Protein AF-A0A0B7MRD4-F1 (afdb_monomer_lite)

Secondary structure (DSSP, 8-state):
---S--------------HHHHHHHSPPPGGGGGS-HHHHHHHHHHHHHHHHHHHHT-----TT-HHHHHHHHHHHHHHHHTT-HHHHHHHHHHHHH-HHHHHHHH-

Structure (mmCIF, N/CA/C/O backbone):
data_AF-A0A0B7MRD4-F1
#
_entry.id   AF-A0A0B7MRD4-F1
#
loop_
_atom_site.group_PDB
_atom_site.id
_atom_site.type_symbol
_atom_site.label_atom_id
_atom_site.label_alt_id
_atom_site.label_comp_id
_atom_site.label_asym_id
_atom_site.label_entity_id
_atom_site.label_seq_id
_atom_site.pdbx_PDB_ins_code
_atom_site.Cartn_x
_atom_site.Cartn_y
_atom_site.Cartn_z
_atom_site.occupancy
_atom_site.B_iso_or_equiv
_atom_site.auth_seq_id
_atom_site.auth_comp_id
_atom_site.auth_asym_id
_atom_site.auth_atom_id
_atom_site.pdbx_PDB_model_num
ATOM 1 N N . MET A 1 1 ? 4.836 53.148 -14.376 1.00 40.06 1 MET A N 1
ATOM 2 C CA . MET A 1 1 ? 5.999 52.256 -14.196 1.00 40.06 1 MET A CA 1
ATOM 3 C C . MET A 1 1 ? 5.668 51.333 -13.045 1.00 40.06 1 MET A C 1
ATOM 5 O O . MET A 1 1 ? 5.654 51.780 -11.911 1.00 40.06 1 MET A O 1
ATOM 9 N N . THR A 1 2 ? 5.234 50.121 -13.364 1.00 42.50 2 THR A N 1
ATOM 10 C CA . THR A 1 2 ? 4.837 49.075 -12.413 1.00 42.50 2 THR A CA 1
ATOM 11 C C . THR A 1 2 ? 6.040 48.177 -12.142 1.00 42.50 2 THR A C 1
ATOM 13 O O . THR A 1 2 ? 6.653 47.685 -13.089 1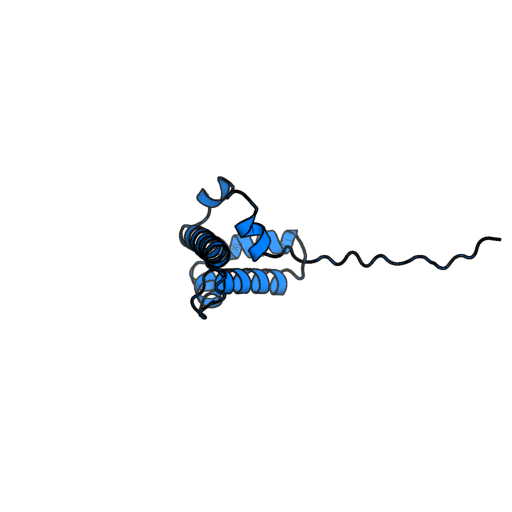.00 42.50 2 THR A O 1
ATOM 16 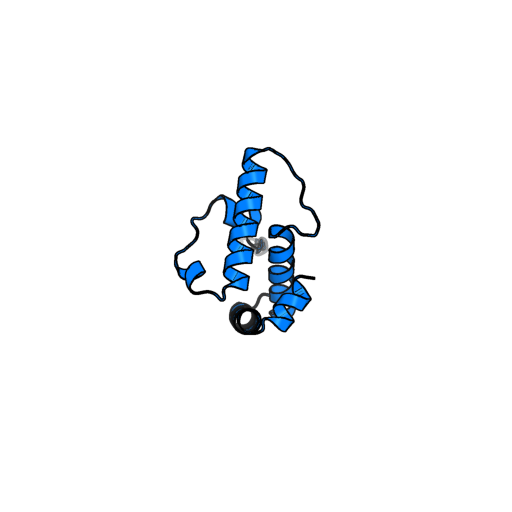N N . ASP A 1 3 ? 6.381 48.020 -10.865 1.00 42.12 3 ASP A N 1
ATOM 17 C CA . ASP A 1 3 ? 7.459 47.173 -10.345 1.00 42.12 3 ASP A CA 1
ATOM 18 C C . ASP A 1 3 ? 7.335 45.710 -10.818 1.00 42.12 3 ASP A C 1
ATOM 20 O O . ASP A 1 3 ? 6.275 45.104 -10.632 1.00 42.12 3 ASP A O 1
ATOM 24 N N . PRO A 1 4 ? 8.391 45.105 -11.395 1.00 52.81 4 PRO A N 1
ATOM 25 C CA . PRO A 1 4 ? 8.382 43.717 -11.829 1.00 52.81 4 PRO A CA 1
ATOM 26 C C . PRO A 1 4 ? 9.163 42.843 -10.840 1.00 52.81 4 PRO A C 1
ATOM 28 O O . PRO A 1 4 ? 10.316 42.523 -11.101 1.00 52.81 4 PRO A O 1
ATOM 31 N N . ALA A 1 5 ? 8.585 42.455 -9.698 1.00 50.38 5 ALA A N 1
ATOM 32 C CA . ALA A 1 5 ? 9.265 41.459 -8.851 1.00 50.38 5 ALA A CA 1
ATOM 33 C C . ALA A 1 5 ? 8.424 40.718 -7.808 1.00 50.38 5 ALA A C 1
ATOM 35 O O . ALA A 1 5 ? 8.966 39.822 -7.171 1.00 50.38 5 ALA A O 1
ATOM 36 N N . ASN A 1 6 ? 7.136 41.016 -7.608 1.00 48.41 6 ASN A N 1
ATOM 37 C CA . ASN A 1 6 ? 6.339 40.238 -6.653 1.00 48.41 6 ASN A CA 1
ATOM 38 C C . ASN A 1 6 ? 5.645 39.061 -7.344 1.00 48.41 6 ASN A C 1
ATOM 40 O O . ASN A 1 6 ? 4.424 38.927 -7.328 1.00 48.41 6 ASN A O 1
ATOM 44 N N . MET A 1 7 ? 6.449 38.221 -7.998 1.00 46.03 7 MET A N 1
ATOM 45 C CA . MET A 1 7 ? 6.020 36.884 -8.378 1.00 46.03 7 MET A CA 1
ATOM 46 C C . MET A 1 7 ? 6.195 36.027 -7.127 1.00 46.03 7 MET A C 1
ATOM 48 O O . MET A 1 7 ? 7.206 35.356 -6.937 1.00 46.03 7 MET A O 1
ATOM 52 N N . GLU A 1 8 ? 5.221 36.145 -6.222 1.00 47.56 8 GLU A N 1
ATOM 53 C CA . GLU A 1 8 ? 4.967 35.155 -5.184 1.00 47.56 8 GLU A CA 1
ATOM 54 C C . GLU A 1 8 ? 4.854 33.810 -5.900 1.00 47.56 8 GLU A C 1
ATOM 56 O O . GLU A 1 8 ? 3.818 33.453 -6.466 1.00 47.56 8 GLU A O 1
ATOM 61 N N . HIS A 1 9 ? 5.964 33.077 -5.925 1.00 44.75 9 HIS A N 1
ATOM 62 C CA . HIS A 1 9 ? 5.956 31.654 -6.165 1.00 44.75 9 HIS A CA 1
ATOM 63 C C . HIS A 1 9 ? 5.133 31.072 -5.022 1.00 44.75 9 HIS A C 1
ATOM 65 O O . HIS A 1 9 ? 5.672 30.719 -3.973 1.00 44.75 9 HIS A O 1
ATOM 71 N N . SER A 1 10 ? 3.815 30.994 -5.227 1.00 42.72 10 SER A N 1
ATOM 72 C CA . SER A 1 10 ? 2.983 29.997 -4.577 1.00 42.72 10 SER A CA 1
ATOM 73 C C . SER A 1 10 ? 3.662 28.671 -4.871 1.00 42.72 10 SER A C 1
ATOM 75 O O . SER A 1 10 ? 3.464 28.066 -5.922 1.00 42.72 10 SER A O 1
ATOM 77 N N . LYS A 1 11 ? 4.554 28.271 -3.962 1.00 47.31 11 LYS A N 1
ATOM 78 C CA . LYS A 1 11 ? 5.007 26.903 -3.821 1.00 47.31 11 LYS A CA 1
ATOM 79 C C . LYS A 1 11 ? 3.718 26.140 -3.610 1.00 47.31 11 LYS A C 1
ATOM 81 O O . LYS A 1 11 ? 3.149 26.165 -2.520 1.00 47.31 11 LYS A O 1
ATOM 86 N N . ILE A 1 12 ? 3.202 25.566 -4.690 1.00 46.09 12 ILE A N 1
ATOM 87 C CA . ILE A 1 12 ? 2.163 24.559 -4.619 1.00 46.09 12 ILE A CA 1
ATOM 88 C C . ILE A 1 12 ? 2.830 23.460 -3.804 1.00 46.09 12 ILE A C 1
ATOM 90 O O . ILE A 1 12 ? 3.655 22.705 -4.311 1.00 46.09 12 ILE A O 1
ATOM 94 N N . ASN A 1 13 ? 2.586 23.467 -2.495 1.00 40.66 13 ASN A N 1
ATOM 95 C CA . ASN A 1 13 ? 2.933 22.352 -1.647 1.00 40.66 13 ASN A CA 1
ATOM 96 C C . ASN A 1 13 ? 2.142 21.191 -2.243 1.00 40.66 13 ASN A C 1
ATOM 98 O O . ASN A 1 13 ? 0.926 21.121 -2.063 1.00 40.66 13 ASN A O 1
ATOM 102 N N . HIS A 1 14 ? 2.810 20.319 -2.997 1.00 43.19 14 HIS A N 1
ATOM 103 C CA . HIS A 1 14 ? 2.308 18.987 -3.298 1.00 43.19 14 HIS A CA 1
ATOM 104 C C . HIS A 1 14 ? 2.266 18.239 -1.965 1.00 43.19 14 HIS A C 1
ATOM 106 O O . HIS A 1 14 ? 3.144 17.449 -1.633 1.00 43.19 14 HIS A O 1
ATOM 112 N N . VAL A 1 15 ? 1.282 18.586 -1.133 1.00 47.94 15 VAL A N 1
ATOM 113 C CA . VAL A 1 15 ? 0.955 17.848 0.075 1.00 47.94 15 VAL A CA 1
ATOM 114 C C . VAL A 1 15 ? 0.494 16.499 -0.441 1.00 47.94 15 VAL A C 1
ATOM 116 O O . VAL A 1 15 ? -0.582 16.403 -1.032 1.00 47.94 15 VAL A O 1
ATOM 119 N N . ALA A 1 16 ? 1.341 15.481 -0.292 1.00 57.00 16 ALA A N 1
ATOM 120 C CA . ALA A 1 16 ? 0.925 14.112 -0.532 1.00 57.00 16 ALA A CA 1
ATOM 121 C C . ALA A 1 16 ? -0.396 13.898 0.229 1.00 57.00 16 ALA A C 1
ATOM 123 O O . ALA A 1 16 ? -0.482 14.292 1.400 1.00 57.00 16 ALA A O 1
ATOM 124 N N . PRO A 1 17 ? -1.449 13.381 -0.424 1.00 66.94 17 PRO A N 1
ATOM 125 C CA . PRO A 1 17 ? -2.751 13.247 0.211 1.00 66.94 17 PRO A CA 1
ATOM 126 C C . PRO A 1 17 ? -2.611 12.455 1.515 1.00 66.94 17 PRO A C 1
ATOM 128 O O . PRO A 1 17 ? -1.990 11.392 1.540 1.00 66.94 17 PRO A O 1
ATOM 131 N N . ASP A 1 18 ? -3.161 12.992 2.611 1.00 82.88 18 ASP A N 1
ATOM 132 C CA . ASP A 1 18 ? -3.147 12.314 3.909 1.00 82.88 18 ASP A CA 1
ATOM 133 C C . ASP A 1 18 ? -3.930 11.007 3.785 1.00 82.88 18 ASP A C 1
ATOM 135 O O . ASP A 1 18 ? -5.159 10.999 3.678 1.00 82.88 18 ASP A O 1
ATOM 139 N N . ILE A 1 19 ? -3.202 9.894 3.803 1.00 84.81 19 ILE A N 1
ATOM 140 C CA . ILE A 1 19 ? -3.757 8.558 3.618 1.00 84.81 19 ILE A CA 1
ATOM 141 C C . ILE A 1 19 ? -4.792 8.199 4.689 1.00 84.81 19 ILE A C 1
ATOM 143 O O . ILE A 1 19 ? -5.767 7.513 4.393 1.00 84.81 19 ILE A O 1
ATOM 147 N N . ASN A 1 20 ? -4.649 8.713 5.917 1.00 87.62 20 ASN A N 1
ATOM 148 C CA . ASN A 1 20 ? -5.643 8.484 6.963 1.00 87.62 20 ASN A CA 1
ATOM 149 C C . ASN A 1 20 ? -6.956 9.180 6.602 1.00 87.62 20 ASN A C 1
ATOM 151 O O . ASN A 1 20 ? -8.034 8.606 6.740 1.00 87.62 20 ASN A O 1
ATOM 155 N N . ARG A 1 21 ? -6.858 10.426 6.128 1.00 86.56 21 ARG A N 1
ATOM 156 C CA . ARG A 1 21 ? -8.017 11.204 5.700 1.00 86.56 21 ARG A CA 1
ATOM 157 C C . ARG A 1 21 ? -8.688 10.556 4.496 1.00 86.56 21 ARG A C 1
ATOM 159 O O . ARG A 1 21 ? -9.904 10.395 4.512 1.00 86.56 21 ARG A O 1
ATOM 166 N N . TYR A 1 22 ? -7.901 10.139 3.504 1.00 86.62 22 TYR A N 1
ATOM 167 C CA . TYR A 1 22 ? -8.398 9.438 2.324 1.00 86.62 22 TYR A CA 1
ATOM 168 C C . TYR A 1 22 ? -9.211 8.204 2.732 1.00 86.62 22 TYR A C 1
ATOM 170 O O . TYR A 1 22 ? -10.406 8.153 2.468 1.00 86.62 22 TYR A O 1
ATOM 178 N N . LEU A 1 23 ? -8.623 7.280 3.498 1.00 88.44 23 LEU A N 1
ATOM 179 C CA . LEU A 1 23 ? -9.303 6.052 3.932 1.00 88.44 23 LEU A CA 1
ATOM 180 C C . LEU A 1 23 ? -10.564 6.309 4.780 1.00 88.44 23 LEU A C 1
ATOM 182 O O . LEU A 1 23 ? -11.514 5.521 4.736 1.00 88.44 23 LEU A O 1
ATOM 186 N N . ALA A 1 24 ? -10.584 7.395 5.560 1.00 87.69 24 ALA A N 1
ATOM 187 C CA . ALA A 1 24 ? -11.718 7.760 6.405 1.00 87.69 24 ALA A CA 1
ATOM 188 C C . ALA A 1 24 ? -12.891 8.392 5.640 1.00 87.69 24 ALA A C 1
ATOM 190 O O . ALA A 1 24 ? -14.029 8.297 6.105 1.00 87.69 24 ALA A O 1
ATOM 191 N N . GLU A 1 25 ? -12.615 9.105 4.547 1.00 87.00 25 GLU A N 1
ATOM 192 C CA . GLU A 1 25 ? -13.582 9.986 3.877 1.00 87.00 25 GLU A CA 1
ATOM 193 C C . GLU A 1 25 ? -14.034 9.459 2.513 1.00 87.00 25 GLU A C 1
ATOM 195 O O . GLU A 1 25 ? -15.151 9.762 2.094 1.00 87.00 25 GLU A O 1
ATOM 200 N N . THR A 1 26 ? -13.221 8.656 1.823 1.00 84.19 26 THR A N 1
ATOM 201 C CA . THR A 1 26 ? -13.576 8.115 0.506 1.00 84.19 26 THR A CA 1
ATOM 202 C C . THR A 1 26 ? -14.318 6.792 0.628 1.00 84.19 26 THR A C 1
ATOM 204 O O . THR A 1 26 ? -14.086 6.009 1.551 1.00 84.19 26 THR A O 1
ATOM 207 N N . ALA A 1 27 ? -15.244 6.532 -0.300 1.00 83.44 27 ALA A N 1
ATOM 208 C CA . ALA A 1 27 ? -15.750 5.181 -0.522 1.00 83.44 27 ALA A CA 1
ATOM 209 C C . ALA A 1 27 ? -14.604 4.300 -1.047 1.00 83.44 27 ALA A C 1
ATOM 211 O O . ALA A 1 27 ? -13.736 4.807 -1.752 1.00 83.44 27 ALA A O 1
ATOM 212 N N . ILE A 1 28 ? -14.605 3.003 -0.708 1.00 76.81 28 ILE A N 1
ATOM 213 C CA . ILE A 1 28 ? -13.710 2.058 -1.390 1.00 76.81 28 ILE A CA 1
ATOM 214 C C . ILE A 1 28 ? -14.235 1.955 -2.824 1.00 76.81 28 ILE A C 1
ATOM 216 O O . ILE A 1 28 ? -15.416 1.635 -2.980 1.00 76.81 28 ILE A O 1
ATOM 220 N N . PRO A 1 29 ? -13.417 2.282 -3.831 1.00 80.06 29 PRO A N 1
ATOM 221 C CA . PRO A 1 29 ? -13.801 2.074 -5.213 1.00 80.06 29 PRO A CA 1
ATOM 222 C C . PRO A 1 29 ? -13.813 0.572 -5.538 1.00 80.06 29 PRO A C 1
ATOM 224 O O . PRO A 1 29 ? -13.098 -0.215 -4.915 1.00 80.06 29 PRO A O 1
ATOM 227 N N . ASP A 1 30 ? -14.680 0.168 -6.469 1.00 83.25 30 ASP A N 1
ATOM 228 C CA . ASP A 1 30 ? -14.885 -1.250 -6.808 1.00 83.25 30 ASP A CA 1
ATOM 229 C C . ASP A 1 30 ? -13.619 -1.896 -7.407 1.00 83.25 30 ASP A C 1
ATOM 231 O O . ASP A 1 30 ? -13.405 -3.095 -7.255 1.00 83.25 30 ASP A O 1
ATOM 235 N N . ASP A 1 31 ? -12.744 -1.090 -8.010 1.00 85.19 31 ASP A N 1
ATOM 236 C CA . ASP A 1 31 ? -11.445 -1.494 -8.565 1.00 85.19 31 ASP A CA 1
ATOM 237 C C . ASP A 1 31 ? -10.464 -2.042 -7.512 1.00 85.19 31 ASP A C 1
ATOM 239 O O . ASP A 1 31 ? -9.556 -2.805 -7.839 1.00 85.19 31 ASP A O 1
ATOM 243 N N . VAL A 1 32 ? -10.664 -1.742 -6.223 1.00 85.06 32 VAL A N 1
ATOM 244 C CA . VAL A 1 32 ? -9.889 -2.355 -5.138 1.00 85.06 32 VAL A CA 1
ATOM 245 C C . VAL A 1 32 ? -10.064 -3.871 -5.154 1.00 85.06 32 VAL A C 1
ATOM 247 O O . VAL A 1 32 ? -9.127 -4.586 -4.811 1.00 85.06 32 VAL A O 1
ATOM 250 N N . TYR A 1 33 ? -11.223 -4.377 -5.582 1.00 85.44 33 TYR A N 1
ATOM 251 C CA . TYR A 1 33 ? -11.488 -5.813 -5.675 1.00 85.44 33 TYR A CA 1
ATOM 252 C C . TYR A 1 33 ? -10.827 -6.490 -6.884 1.00 85.44 33 TYR A C 1
ATOM 254 O O . TYR A 1 33 ? -10.818 -7.722 -6.940 1.00 85.44 33 TYR A O 1
ATOM 262 N N . ASP A 1 34 ? -10.219 -5.719 -7.788 1.00 89.56 34 ASP A N 1
ATOM 263 C CA . ASP A 1 34 ? -9.426 -6.232 -8.908 1.00 89.56 34 ASP A CA 1
ATOM 264 C C . ASP A 1 34 ? -7.932 -6.378 -8.551 1.00 89.56 34 ASP A C 1
ATOM 266 O O . ASP A 1 34 ? -7.170 -7.005 -9.288 1.00 89.56 34 ASP A O 1
ATOM 270 N N . LEU A 1 35 ? -7.495 -5.841 -7.403 1.00 88.69 35 LEU A N 1
ATOM 271 C CA . LEU A 1 35 ? -6.102 -5.929 -6.951 1.00 88.69 35 LEU A CA 1
ATOM 272 C C . LEU A 1 35 ? -5.735 -7.344 -6.464 1.00 88.69 35 LEU A C 1
ATOM 274 O O . LEU A 1 35 ? -6.601 -8.112 -6.052 1.00 88.69 35 LEU A O 1
ATOM 278 N N . PRO A 1 36 ? -4.448 -7.710 -6.400 1.00 90.19 36 PRO A N 1
ATOM 279 C CA . PRO A 1 36 ? -4.021 -8.951 -5.756 1.00 90.19 36 PRO A CA 1
ATOM 280 C C . PRO A 1 36 ? -4.474 -9.044 -4.290 1.00 90.19 36 PRO A C 1
ATOM 282 O O . PRO A 1 36 ? -4.481 -8.054 -3.554 1.00 90.19 36 PRO A O 1
ATOM 285 N N . LEU A 1 37 ? -4.850 -10.251 -3.841 1.00 88.31 37 LEU A N 1
ATOM 286 C CA . LEU A 1 37 ? -5.533 -10.473 -2.554 1.00 88.31 37 LEU A CA 1
ATOM 287 C C . LEU A 1 37 ? -4.787 -9.878 -1.349 1.00 88.31 37 LEU A C 1
ATOM 289 O O . LEU A 1 37 ? -5.418 -9.395 -0.407 1.00 88.31 37 LEU A O 1
ATOM 293 N N . HIS A 1 38 ? -3.455 -9.925 -1.352 1.00 85.88 38 HIS A N 1
ATOM 294 C CA . HIS A 1 38 ? -2.637 -9.378 -0.272 1.00 85.88 38 HIS A CA 1
ATOM 295 C C . HIS A 1 38 ? -2.750 -7.841 -0.187 1.00 85.88 38 HIS A C 1
ATOM 297 O O . HIS A 1 38 ? -2.855 -7.297 0.914 1.00 85.88 38 HIS A O 1
ATOM 303 N N . VAL A 1 39 ? -2.849 -7.147 -1.328 1.00 89.94 39 VAL A N 1
ATOM 304 C CA . VAL A 1 39 ? -3.062 -5.692 -1.403 1.00 89.94 39 VAL A CA 1
ATOM 305 C C . VAL A 1 39 ? -4.479 -5.330 -0.968 1.00 89.94 39 VAL A C 1
ATOM 307 O O . VAL A 1 39 ? -4.657 -4.423 -0.152 1.00 89.94 39 VAL A O 1
ATOM 310 N N . GLN A 1 40 ? -5.487 -6.080 -1.436 1.00 91.25 40 GLN A N 1
ATOM 311 C CA . GLN A 1 40 ? -6.880 -5.872 -1.020 1.00 91.25 40 GLN A CA 1
ATOM 312 C C . GLN A 1 40 ? -7.014 -5.931 0.502 1.00 91.25 40 GLN A C 1
ATOM 314 O O . GLN A 1 40 ? -7.610 -5.045 1.122 1.00 91.25 40 GLN A O 1
ATOM 319 N N . LYS A 1 41 ? -6.425 -6.971 1.110 1.00 90.75 41 LYS A N 1
ATOM 320 C CA . LYS A 1 41 ? -6.408 -7.167 2.563 1.00 90.75 41 LYS A CA 1
ATOM 321 C C . LYS A 1 41 ? -5.750 -5.989 3.267 1.00 90.75 41 LYS A C 1
ATOM 323 O O . LYS A 1 41 ? -6.353 -5.441 4.184 1.00 90.75 41 LYS A O 1
ATOM 328 N N . LEU A 1 42 ? -4.573 -5.559 2.810 1.00 91.56 42 LEU A N 1
ATOM 329 C CA . LEU A 1 42 ? -3.852 -4.435 3.407 1.00 91.56 42 LEU A CA 1
ATOM 330 C C . LEU A 1 42 ? -4.686 -3.143 3.401 1.00 91.56 42 LEU A C 1
ATOM 332 O O . LEU A 1 42 ? -4.797 -2.483 4.435 1.00 91.56 42 LEU A O 1
ATOM 336 N N . ILE A 1 43 ? -5.312 -2.801 2.270 1.00 91.19 43 ILE A N 1
ATOM 337 C CA . ILE A 1 43 ? -6.155 -1.599 2.142 1.00 91.19 43 ILE A CA 1
ATOM 338 C C . ILE A 1 43 ? -7.390 -1.702 3.048 1.00 91.19 43 ILE A C 1
ATOM 340 O O . ILE A 1 43 ? -7.715 -0.753 3.769 1.00 91.19 43 ILE A O 1
ATOM 344 N N . CYS A 1 44 ? -8.066 -2.856 3.056 1.00 91.38 44 CYS A N 1
ATOM 345 C CA . CYS A 1 44 ? -9.246 -3.087 3.891 1.00 91.38 44 CYS A CA 1
ATOM 346 C C . CYS A 1 44 ? -8.925 -3.010 5.391 1.00 91.38 44 CYS A C 1
ATOM 348 O O . CYS A 1 44 ? -9.651 -2.354 6.142 1.00 91.38 44 CYS A O 1
ATOM 350 N N . GLU A 1 45 ? -7.836 -3.645 5.830 1.00 92.38 45 GLU A N 1
ATOM 351 C CA . GLU A 1 45 ? -7.367 -3.603 7.217 1.00 92.38 45 GLU A CA 1
ATOM 352 C C . GLU A 1 45 ? -7.008 -2.171 7.630 1.00 92.38 45 GLU A C 1
ATOM 354 O O . GLU A 1 45 ? -7.481 -1.692 8.662 1.00 92.38 45 GLU A O 1
ATOM 359 N N . ALA A 1 46 ? -6.243 -1.451 6.800 1.00 92.31 46 ALA A N 1
ATOM 360 C CA . ALA A 1 46 ? -5.842 -0.072 7.075 1.00 92.31 46 ALA A CA 1
ATOM 361 C C . ALA A 1 46 ? -7.060 0.850 7.205 1.00 92.31 46 ALA A C 1
ATOM 363 O O . ALA A 1 46 ? -7.136 1.669 8.123 1.00 92.31 46 ALA A O 1
ATOM 364 N N . ARG A 1 47 ? -8.056 0.683 6.328 1.00 91.12 47 ARG A N 1
ATOM 365 C CA . ARG A 1 47 ? -9.309 1.437 6.411 1.00 91.12 47 ARG A CA 1
ATOM 366 C C . ARG A 1 47 ? -10.079 1.122 7.687 1.00 91.12 47 ARG A C 1
ATOM 368 O O . ARG A 1 47 ? -10.572 2.036 8.348 1.00 91.12 47 ARG A O 1
ATOM 375 N N . MET A 1 48 ? -10.182 -0.157 8.042 1.00 90.25 48 MET A N 1
ATOM 376 C CA . MET A 1 48 ? -10.873 -0.586 9.255 1.00 90.25 48 MET A CA 1
ATOM 377 C C . MET A 1 48 ? -10.217 0.006 10.505 1.00 90.25 48 MET A C 1
ATOM 379 O O . MET A 1 48 ? -10.923 0.544 11.357 1.00 90.25 48 MET A O 1
ATOM 383 N N . GLU A 1 49 ? -8.885 -0.018 10.587 1.00 90.88 49 GLU A N 1
ATOM 384 C CA . GLU A 1 49 ? -8.128 0.614 11.673 1.00 90.88 49 GLU A CA 1
ATOM 385 C C . GLU A 1 49 ? -8.451 2.108 11.787 1.00 90.88 49 GLU A C 1
ATOM 387 O O . GLU A 1 49 ? -8.805 2.580 12.868 1.00 90.88 49 GLU A O 1
ATOM 392 N N . VAL A 1 50 ? -8.415 2.842 10.672 1.00 89.31 50 VAL A N 1
ATOM 393 C CA . VAL A 1 50 ? -8.719 4.280 10.638 1.00 89.31 50 VAL A CA 1
ATOM 394 C C . VAL A 1 50 ? -10.146 4.571 11.117 1.00 89.31 50 VAL A C 1
ATOM 396 O O . VAL A 1 50 ? -10.355 5.460 11.949 1.00 89.31 50 VAL A O 1
ATOM 399 N N . LEU A 1 51 ? -11.138 3.815 10.638 1.00 88.19 51 LEU A N 1
ATOM 400 C CA . LEU A 1 51 ? -12.540 4.001 11.023 1.00 88.19 51 LEU A CA 1
ATOM 401 C C . LEU A 1 51 ? -12.776 3.680 12.505 1.00 88.19 51 LEU A C 1
ATOM 403 O O . LEU A 1 51 ? -13.464 4.433 13.198 1.00 88.19 51 LEU A O 1
ATOM 407 N N . VAL A 1 52 ? -12.170 2.605 13.014 1.00 88.00 52 VAL A N 1
ATOM 408 C CA . VAL A 1 52 ? -12.262 2.221 14.430 1.00 88.00 52 VAL A CA 1
ATOM 409 C C . VAL A 1 52 ? -11.570 3.252 15.324 1.00 88.00 52 VAL A C 1
ATOM 411 O O . VAL A 1 52 ? -12.132 3.641 16.351 1.00 88.00 52 VAL A O 1
ATOM 414 N N . SER A 1 53 ? -10.389 3.742 14.941 1.00 85.06 53 SER A N 1
ATOM 415 C CA . SER A 1 53 ? -9.679 4.796 15.675 1.00 85.06 53 SER A CA 1
ATOM 416 C C . SER A 1 53 ? -10.475 6.099 15.727 1.00 85.06 53 SER A C 1
ATOM 418 O O . SER A 1 53 ? -10.552 6.715 16.793 1.00 85.06 53 SER A O 1
ATOM 420 N N . LYS A 1 54 ? -11.135 6.478 14.623 1.00 80.44 54 LYS A N 1
ATOM 421 C CA . LYS A 1 54 ? -12.027 7.648 14.562 1.00 80.44 54 LYS A CA 1
ATOM 422 C C . LYS A 1 54 ? -13.236 7.506 15.491 1.00 80.44 54 LYS A C 1
ATOM 424 O O . LYS A 1 54 ? -13.646 8.484 16.102 1.00 80.44 54 LYS A O 1
ATOM 429 N N . GLN A 1 55 ? -13.791 6.300 15.632 1.00 80.06 55 GLN A N 1
ATOM 430 C CA . GLN A 1 55 ? -14.920 6.038 16.535 1.00 80.06 55 GLN A CA 1
ATOM 431 C C . GLN A 1 55 ? -14.517 6.017 18.013 1.00 80.06 55 GLN A C 1
ATOM 433 O O . GLN A 1 55 ? -15.265 6.487 18.866 1.00 80.06 55 GLN A O 1
ATOM 438 N N . LYS A 1 56 ? -13.348 5.451 18.333 1.00 79.44 56 LYS A N 1
ATOM 439 C CA . LYS A 1 56 ? -12.906 5.238 19.719 1.00 79.44 56 LYS A CA 1
ATOM 440 C C . LYS A 1 56 ? -12.109 6.406 20.309 1.00 79.44 56 LYS A C 1
ATOM 442 O O . LYS A 1 56 ? -11.722 6.312 21.470 1.00 79.44 56 LYS A O 1
ATOM 447 N N . ASN A 1 57 ? -11.825 7.464 19.536 1.00 70.50 57 ASN A N 1
ATOM 448 C CA . ASN A 1 57 ? -10.874 8.528 19.903 1.00 70.50 57 ASN A CA 1
ATOM 449 C C . ASN A 1 57 ? -9.558 7.95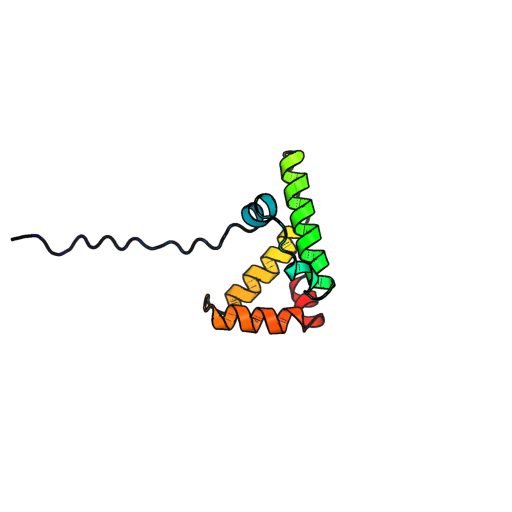8 20.474 1.00 70.50 57 ASN A C 1
ATOM 451 O O . ASN A 1 57 ? -8.985 8.497 21.419 1.00 70.50 57 ASN A O 1
ATOM 455 N N . SER A 1 58 ? -9.106 6.821 19.936 1.00 65.31 58 SER A N 1
ATOM 456 C CA . SER A 1 58 ? -7.969 6.070 20.466 1.00 65.31 58 SER A CA 1
ATOM 457 C C . SER A 1 58 ? -6.886 5.943 19.404 1.00 65.31 58 SER A C 1
ATOM 459 O O . SER A 1 58 ? -7.092 5.352 18.340 1.00 65.31 58 SER A O 1
ATOM 461 N N . ALA A 1 59 ? -5.725 6.513 19.716 1.00 59.97 59 ALA A N 1
ATOM 462 C CA . ALA A 1 59 ? -4.508 6.394 18.934 1.00 59.97 59 ALA A CA 1
ATOM 463 C C . ALA A 1 59 ? -3.649 5.265 19.519 1.00 59.97 59 ALA A C 1
ATOM 465 O O . ALA A 1 59 ? -2.793 5.502 20.366 1.00 59.97 59 ALA A O 1
ATOM 466 N N . GLN A 1 60 ? -3.869 4.027 19.083 1.00 56.00 60 GLN A N 1
ATOM 467 C CA . GLN A 1 60 ? -2.878 2.968 19.277 1.00 56.00 60 GLN A CA 1
ATOM 468 C C . GLN A 1 60 ? -2.579 2.283 17.950 1.00 56.00 60 GLN A C 1
ATOM 470 O O . GLN A 1 60 ? -3.197 1.291 17.581 1.00 56.00 60 GLN A O 1
ATOM 475 N N . ALA A 1 61 ? -1.590 2.825 17.240 1.00 59.38 61 ALA A N 1
ATOM 476 C CA . ALA A 1 61 ? -0.977 2.157 16.104 1.00 59.38 61 ALA A CA 1
ATOM 477 C C . ALA A 1 61 ? 0.193 1.298 16.609 1.00 59.38 61 ALA A C 1
ATOM 479 O O . ALA A 1 61 ? 1.300 1.799 16.826 1.00 59.38 61 ALA A O 1
ATOM 480 N N . SER A 1 62 ? -0.049 -0.000 16.806 1.00 66.69 62 SER A N 1
ATOM 481 C CA . SER A 1 62 ? 1.037 -0.981 16.966 1.00 66.69 62 SER A CA 1
ATOM 482 C C . SER A 1 62 ? 1.909 -1.021 15.704 1.00 66.69 62 SER A C 1
ATOM 484 O O . SER A 1 62 ? 1.462 -0.588 14.646 1.00 66.69 62 SER A O 1
ATOM 486 N N . ASP A 1 63 ? 3.135 -1.539 15.764 1.00 62.03 63 ASP A N 1
ATOM 487 C CA . ASP A 1 63 ? 3.973 -1.680 14.555 1.00 62.03 63 ASP A CA 1
ATOM 488 C C . ASP A 1 63 ? 3.400 -2.666 13.527 1.00 62.03 63 ASP A C 1
ATOM 490 O O . ASP A 1 63 ? 3.715 -2.577 12.348 1.00 62.03 63 ASP A O 1
ATOM 494 N N . LYS A 1 64 ? 2.456 -3.521 13.940 1.00 70.75 64 LYS A N 1
ATOM 495 C CA . LYS A 1 64 ? 1.692 -4.412 13.050 1.00 70.75 64 LYS A CA 1
ATOM 496 C C . LYS A 1 64 ? 0.505 -3.727 12.362 1.00 70.75 64 LYS A C 1
ATOM 498 O O . LYS A 1 64 ? -0.212 -4.366 11.593 1.00 70.75 64 LYS A O 1
ATOM 503 N N . SER A 1 65 ? 0.287 -2.444 12.649 1.00 89.06 65 SER A N 1
ATOM 504 C CA . SER A 1 65 ? -0.808 -1.655 12.095 1.00 89.06 65 SER A CA 1
ATOM 505 C C . SER A 1 65 ? -0.776 -1.656 10.567 1.00 89.06 65 SER A C 1
ATOM 507 O O . SER A 1 65 ? 0.241 -1.343 9.942 1.00 89.06 65 SER A O 1
ATOM 509 N N . ALA A 1 66 ? -1.913 -1.987 9.966 1.00 91.31 66 ALA A N 1
ATOM 510 C CA . ALA A 1 66 ? -2.111 -1.939 8.528 1.00 91.31 66 ALA A CA 1
ATOM 511 C C . ALA A 1 66 ? -1.910 -0.525 7.967 1.00 91.31 66 ALA A C 1
ATOM 513 O O . ALA A 1 66 ? -1.319 -0.382 6.900 1.00 91.31 66 ALA A O 1
ATOM 514 N N . ILE A 1 67 ? -2.295 0.531 8.700 1.00 90.75 67 ILE A N 1
ATOM 515 C CA . ILE A 1 67 ? -2.044 1.904 8.236 1.00 90.75 67 ILE A CA 1
ATOM 516 C C . ILE A 1 67 ? -0.548 2.252 8.198 1.00 90.75 67 ILE A C 1
ATOM 518 O O . ILE A 1 67 ? -0.111 2.965 7.297 1.00 90.75 67 ILE A O 1
ATOM 522 N N . LYS A 1 68 ? 0.264 1.726 9.126 1.00 90.31 68 LYS A N 1
ATOM 523 C CA . LYS A 1 68 ? 1.729 1.894 9.079 1.00 90.31 68 LYS A CA 1
ATOM 524 C C . LYS A 1 68 ? 2.334 1.144 7.897 1.00 90.31 68 LYS A C 1
ATOM 526 O O . LYS A 1 68 ? 3.124 1.716 7.157 1.00 90.31 68 LYS A O 1
ATOM 531 N N . ARG A 1 69 ? 1.926 -0.108 7.702 1.00 91.75 69 ARG A N 1
ATOM 532 C CA . ARG A 1 69 ? 2.327 -0.941 6.561 1.00 91.75 69 ARG A CA 1
ATOM 533 C C . ARG A 1 69 ? 2.009 -0.273 5.222 1.00 91.75 69 ARG A C 1
ATOM 535 O O . ARG A 1 69 ? 2.879 -0.159 4.369 1.00 91.75 69 ARG A O 1
ATOM 542 N N . LEU A 1 70 ? 0.803 0.270 5.076 1.00 91.38 70 LEU A N 1
ATOM 543 C CA . LEU A 1 70 ? 0.399 0.989 3.870 1.00 91.38 70 LEU A CA 1
ATOM 544 C C . LEU A 1 70 ? 1.214 2.280 3.650 1.00 91.38 70 LEU A C 1
ATOM 546 O O . LEU A 1 70 ? 1.523 2.626 2.512 1.00 91.38 70 LEU A O 1
ATOM 550 N N . LYS A 1 71 ? 1.621 2.968 4.726 1.00 90.31 71 LYS A N 1
ATOM 551 C CA . LYS A 1 71 ? 2.544 4.113 4.640 1.00 90.31 71 LYS A CA 1
ATOM 552 C C . LYS A 1 71 ? 3.948 3.710 4.201 1.00 90.31 71 LYS A C 1
ATOM 554 O O . LYS A 1 71 ? 4.502 4.407 3.362 1.00 90.31 71 LYS A O 1
ATOM 559 N N . LYS A 1 72 ? 4.491 2.585 4.685 1.00 91.06 72 LYS A N 1
ATOM 560 C CA . LYS A 1 72 ? 5.789 2.066 4.209 1.00 91.06 72 LYS A CA 1
ATOM 561 C C . LYS A 1 72 ? 5.771 1.840 2.694 1.00 91.06 72 LYS A C 1
ATOM 563 O O . LYS A 1 72 ? 6.690 2.257 2.004 1.00 91.06 72 LYS A O 1
ATOM 568 N N . VAL A 1 73 ? 4.689 1.255 2.176 1.00 90.75 73 VAL A N 1
ATOM 569 C CA . VAL A 1 73 ? 4.490 1.057 0.729 1.00 90.75 73 VAL A CA 1
ATOM 570 C C . VAL A 1 73 ? 4.449 2.396 -0.012 1.00 90.75 73 VAL A C 1
ATOM 572 O O . VAL A 1 73 ? 5.140 2.576 -1.010 1.00 90.75 73 VAL A O 1
ATOM 575 N N . GLN A 1 74 ? 3.694 3.374 0.499 1.00 89.75 74 GLN A N 1
ATOM 576 C CA . GLN A 1 74 ? 3.647 4.720 -0.080 1.00 89.75 74 GLN A CA 1
ATOM 577 C C . GLN A 1 74 ? 5.027 5.404 -0.083 1.00 89.75 74 GLN A C 1
ATOM 579 O O . GLN A 1 74 ? 5.393 6.059 -1.058 1.00 89.75 74 GLN A O 1
ATOM 584 N N . GLU A 1 75 ? 5.786 5.289 1.004 1.00 90.12 75 GLU A N 1
ATOM 585 C CA . GLU A 1 75 ? 7.134 5.849 1.134 1.00 90.12 75 GLU A CA 1
ATOM 586 C C . GLU A 1 75 ? 8.116 5.180 0.172 1.00 90.12 75 GLU A C 1
ATOM 588 O O . GLU A 1 75 ? 8.875 5.885 -0.493 1.00 90.12 75 GLU A O 1
ATOM 593 N N . TYR A 1 76 ? 8.051 3.853 0.040 1.00 91.50 76 TYR A N 1
ATOM 594 C CA . TYR A 1 76 ? 8.849 3.089 -0.915 1.00 91.50 76 TYR A CA 1
ATOM 595 C C . TYR A 1 76 ? 8.608 3.559 -2.352 1.00 91.50 76 TYR A C 1
ATOM 597 O O . TYR A 1 76 ? 9.544 3.991 -3.024 1.00 91.50 76 TYR A O 1
ATOM 605 N N . ILE A 1 77 ? 7.342 3.580 -2.786 1.00 90.44 77 ILE A N 1
ATOM 606 C CA . ILE A 1 77 ? 6.962 4.002 -4.142 1.00 90.44 77 ILE A CA 1
ATOM 607 C C . ILE A 1 77 ? 7.445 5.429 -4.416 1.00 90.44 77 ILE A C 1
ATOM 609 O O . ILE A 1 77 ? 8.047 5.694 -5.451 1.00 90.44 77 ILE A O 1
ATOM 613 N N . ASN A 1 78 ? 7.244 6.355 -3.474 1.00 89.00 78 ASN A N 1
ATOM 614 C CA . ASN A 1 78 ? 7.714 7.733 -3.632 1.00 89.00 78 ASN A CA 1
ATOM 615 C C . ASN A 1 78 ? 9.247 7.845 -3.661 1.00 89.00 78 ASN A C 1
ATOM 617 O O . ASN A 1 78 ? 9.780 8.737 -4.325 1.00 89.00 78 ASN A O 1
ATOM 621 N N . GLY A 1 79 ? 9.947 6.968 -2.937 1.00 89.00 79 GLY A N 1
ATOM 622 C CA . GLY A 1 79 ? 11.404 6.897 -2.910 1.00 89.00 79 GLY A CA 1
ATOM 623 C C . GLY A 1 79 ? 11.992 6.437 -4.241 1.00 89.00 79 GLY A C 1
ATOM 624 O O . GLY A 1 79 ? 12.948 7.050 -4.711 1.00 89.00 79 GLY A O 1
ATOM 625 N N . VAL A 1 80 ? 11.387 5.419 -4.857 1.00 89.50 80 VAL A N 1
ATOM 626 C CA . VAL A 1 80 ? 11.798 4.865 -6.158 1.00 89.50 80 VAL A CA 1
ATOM 627 C C . VAL A 1 80 ? 11.398 5.789 -7.307 1.00 89.50 80 VAL A C 1
ATOM 629 O O . VAL A 1 80 ? 12.216 6.122 -8.159 1.00 89.50 80 VAL A O 1
ATOM 632 N N . ALA A 1 81 ? 10.149 6.254 -7.312 1.00 88.31 81 ALA A N 1
ATOM 633 C CA . ALA A 1 81 ? 9.584 7.001 -8.428 1.00 88.31 81 ALA A CA 1
ATOM 634 C C . ALA A 1 81 ? 9.945 8.494 -8.433 1.00 88.31 81 ALA A C 1
ATOM 636 O O . ALA A 1 81 ? 9.628 9.198 -9.388 1.00 88.31 81 ALA A O 1
ATOM 637 N N . HIS A 1 82 ? 10.558 9.015 -7.364 1.00 86.38 82 HIS A N 1
ATOM 638 C CA . HIS A 1 82 ? 10.932 10.430 -7.234 1.00 86.38 82 HIS A CA 1
ATOM 639 C C . HIS A 1 82 ? 9.789 11.415 -7.559 1.00 86.38 82 HIS A C 1
ATOM 641 O O . HIS A 1 82 ? 10.018 12.484 -8.121 1.00 86.38 82 HIS A O 1
ATOM 647 N N . GLN A 1 83 ? 8.556 11.061 -7.174 1.00 79.75 83 GLN A N 1
ATOM 648 C CA . GLN A 1 83 ? 7.317 11.810 -7.449 1.00 79.75 83 GLN A CA 1
ATOM 649 C C . GLN A 1 83 ? 6.906 11.899 -8.932 1.00 79.75 83 GLN A C 1
ATOM 651 O O . GLN A 1 83 ? 5.947 12.606 -9.253 1.00 79.75 83 GLN A O 1
ATOM 656 N N . ASP A 1 84 ? 7.571 11.176 -9.835 1.00 89.12 84 ASP A N 1
ATOM 657 C CA . ASP A 1 84 ? 7.130 11.049 -11.220 1.00 89.12 84 ASP A CA 1
ATOM 658 C C . ASP A 1 84 ? 5.906 10.129 -11.311 1.00 89.12 84 ASP A C 1
ATOM 660 O O . ASP A 1 84 ? 5.897 9.012 -10.800 1.00 89.12 84 ASP A O 1
ATOM 664 N N . THR A 1 85 ? 4.838 10.606 -11.951 1.00 86.94 85 THR A N 1
ATOM 665 C CA . THR A 1 85 ? 3.553 9.887 -11.969 1.00 86.94 85 THR A CA 1
ATOM 666 C C . THR A 1 85 ? 3.615 8.595 -12.777 1.00 86.94 85 THR A C 1
ATOM 668 O O . THR A 1 85 ? 2.989 7.616 -12.378 1.00 86.94 85 THR A O 1
ATOM 671 N N . ALA A 1 86 ? 4.357 8.571 -13.888 1.00 90.25 86 ALA A N 1
ATOM 672 C CA . ALA A 1 86 ? 4.502 7.354 -14.680 1.00 90.25 86 ALA A CA 1
ATOM 673 C C . ALA A 1 86 ? 5.307 6.315 -13.892 1.00 90.25 86 ALA A C 1
ATOM 675 O O . ALA A 1 86 ? 4.850 5.189 -13.727 1.00 90.25 86 ALA A O 1
ATOM 676 N N . ALA A 1 87 ? 6.415 6.736 -13.280 1.00 89.31 87 ALA A N 1
ATOM 677 C CA . ALA A 1 87 ? 7.227 5.871 -12.435 1.00 89.31 87 ALA A CA 1
ATOM 678 C C . ALA A 1 87 ? 6.471 5.368 -11.194 1.00 89.31 87 ALA A C 1
ATOM 680 O O . ALA A 1 87 ? 6.680 4.232 -10.781 1.00 89.31 87 ALA A O 1
ATOM 681 N N . ILE A 1 88 ? 5.566 6.163 -10.607 1.00 88.38 88 ILE A N 1
ATOM 682 C CA . ILE A 1 88 ? 4.690 5.715 -9.509 1.00 88.38 88 ILE A CA 1
ATOM 683 C C . ILE A 1 88 ? 3.793 4.567 -9.978 1.00 88.38 88 ILE A C 1
ATOM 685 O O . ILE A 1 88 ? 3.654 3.578 -9.262 1.00 88.38 88 ILE A O 1
ATOM 689 N N . ILE A 1 89 ? 3.177 4.701 -11.157 1.00 89.00 89 ILE A N 1
ATOM 690 C CA . ILE A 1 89 ? 2.289 3.676 -11.720 1.00 89.00 89 ILE A CA 1
ATOM 691 C C . ILE A 1 89 ? 3.082 2.407 -12.036 1.00 89.00 89 ILE A C 1
ATOM 693 O O . ILE A 1 89 ? 2.638 1.319 -11.677 1.00 89.00 89 ILE A O 1
ATOM 697 N N . ASP A 1 90 ? 4.256 2.544 -12.650 1.00 92.00 90 ASP A N 1
ATOM 698 C CA . ASP A 1 90 ? 5.112 1.410 -13.002 1.00 92.00 90 ASP A CA 1
ATOM 699 C C . ASP A 1 90 ? 5.608 0.681 -11.745 1.00 92.00 90 ASP A C 1
ATOM 701 O O . ASP A 1 90 ? 5.404 -0.524 -11.619 1.00 92.00 90 ASP A O 1
ATOM 705 N N . THR A 1 91 ? 6.130 1.419 -10.758 1.00 90.56 91 THR A N 1
ATOM 706 C CA . THR A 1 91 ? 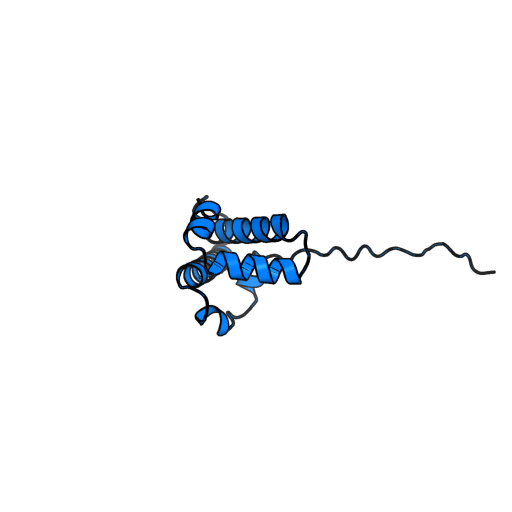6.590 0.851 -9.476 1.00 90.56 91 THR A CA 1
ATOM 707 C C . THR A 1 91 ? 5.447 0.159 -8.737 1.00 90.56 91 THR A C 1
ATOM 709 O O . THR A 1 91 ? 5.630 -0.911 -8.165 1.00 90.56 91 THR A O 1
ATOM 712 N N . LEU A 1 92 ? 4.247 0.753 -8.734 1.00 89.31 92 LEU A N 1
ATOM 713 C CA . LEU A 1 92 ? 3.084 0.137 -8.102 1.00 89.31 92 LEU A CA 1
ATOM 714 C C . LEU A 1 92 ? 2.691 -1.159 -8.818 1.00 89.31 92 LEU A C 1
ATOM 716 O O . LEU A 1 92 ? 2.429 -2.146 -8.143 1.00 89.31 92 LEU A O 1
ATOM 720 N N . ASN A 1 93 ? 2.659 -1.167 -10.153 1.00 90.19 93 ASN A N 1
ATOM 721 C CA . ASN A 1 93 ? 2.326 -2.359 -10.933 1.00 90.19 93 ASN A CA 1
ATOM 722 C C . ASN A 1 93 ? 3.328 -3.496 -10.700 1.00 90.19 93 ASN A C 1
ATOM 724 O O . ASN A 1 93 ? 2.914 -4.641 -10.541 1.00 90.19 93 ASN A O 1
ATOM 728 N N . GLU A 1 94 ? 4.624 -3.196 -10.654 1.00 90.38 94 GLU A N 1
ATOM 729 C CA . GLU A 1 94 ? 5.650 -4.187 -10.313 1.00 90.38 94 GLU A CA 1
ATOM 730 C C . GLU A 1 94 ? 5.414 -4.734 -8.900 1.00 90.38 94 GLU A C 1
ATOM 732 O O . GLU A 1 94 ? 5.262 -5.942 -8.713 1.00 90.38 94 GLU A O 1
ATOM 737 N N . LEU A 1 95 ? 5.238 -3.837 -7.929 1.00 89.44 95 LEU A N 1
ATOM 738 C CA . LEU A 1 9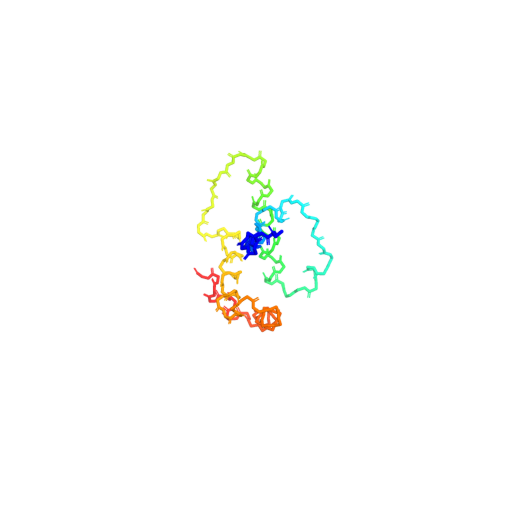5 ? 5.119 -4.194 -6.522 1.00 89.44 95 LEU A CA 1
ATOM 739 C C . LEU A 1 95 ? 3.860 -5.008 -6.185 1.00 89.44 95 LEU A C 1
ATOM 741 O O . LEU A 1 95 ? 3.911 -5.895 -5.340 1.00 89.44 95 LEU A O 1
ATOM 745 N N . ILE A 1 96 ? 2.712 -4.734 -6.818 1.00 88.69 96 ILE A N 1
ATOM 746 C CA . ILE A 1 96 ? 1.497 -5.532 -6.570 1.00 88.69 96 ILE A CA 1
ATOM 747 C C . ILE A 1 96 ? 1.626 -6.962 -7.114 1.00 88.69 96 ILE A C 1
ATOM 749 O O . ILE A 1 96 ? 0.923 -7.861 -6.649 1.00 88.69 96 ILE A O 1
ATOM 753 N N . HIS A 1 97 ? 2.483 -7.174 -8.114 1.00 86.88 97 HIS A N 1
ATOM 754 C CA . HIS A 1 97 ? 2.698 -8.478 -8.733 1.00 86.88 97 HIS A CA 1
ATOM 755 C C . HIS A 1 97 ? 3.872 -9.250 -8.116 1.00 86.88 97 HIS A C 1
ATOM 757 O O . HIS A 1 97 ? 3.881 -10.479 -8.2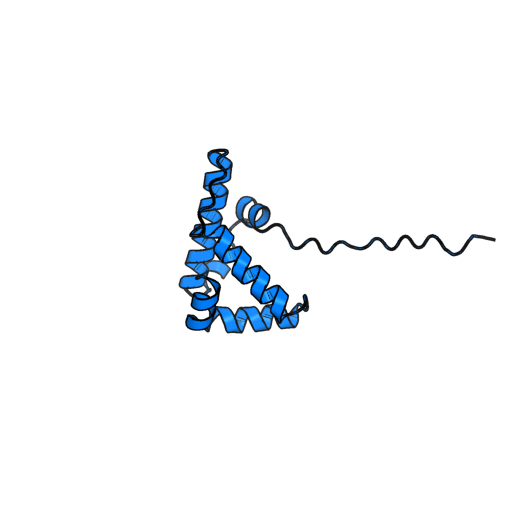20 1.00 86.88 97 HIS A O 1
ATOM 763 N N . ASP A 1 98 ? 4.799 -8.571 -7.437 1.00 88.94 98 ASP A N 1
ATOM 764 C CA . ASP A 1 98 ? 5.891 -9.175 -6.671 1.00 88.94 98 ASP A CA 1
ATOM 765 C C . ASP A 1 98 ? 5.532 -9.291 -5.175 1.00 88.94 98 ASP A C 1
ATOM 767 O O . ASP A 1 98 ? 5.751 -8.391 -4.360 1.00 88.94 98 ASP A O 1
ATOM 771 N N . GLU A 1 99 ? 4.941 -10.430 -4.801 1.00 85.19 99 GLU A N 1
ATOM 772 C CA . GLU A 1 99 ? 4.528 -10.696 -3.416 1.00 85.19 99 GLU A CA 1
ATOM 773 C C . GLU A 1 99 ? 5.719 -10.780 -2.443 1.00 85.19 99 GLU A C 1
ATOM 775 O O . GLU A 1 99 ? 5.562 -10.445 -1.264 1.00 85.19 99 GLU A O 1
ATOM 780 N N . ASP A 1 100 ? 6.902 -11.182 -2.914 1.00 87.69 100 ASP A N 1
ATOM 781 C CA . ASP A 1 100 ? 8.104 -11.305 -2.084 1.00 87.69 100 ASP A CA 1
ATOM 782 C C . ASP A 1 100 ? 8.677 -9.917 -1.761 1.00 87.69 100 ASP A C 1
ATOM 784 O O . ASP A 1 100 ? 8.962 -9.612 -0.597 1.00 87.69 100 ASP A O 1
ATOM 788 N N . GLU A 1 101 ? 8.782 -9.041 -2.764 1.00 87.44 101 GLU A N 1
ATOM 789 C CA . GLU A 1 101 ? 9.201 -7.649 -2.577 1.00 87.44 101 GLU A CA 1
ATOM 790 C C . GLU A 1 101 ? 8.215 -6.890 -1.683 1.00 87.44 101 GLU A C 1
ATOM 792 O O . GLU A 1 101 ? 8.615 -6.235 -0.712 1.00 87.44 101 GLU A O 1
ATOM 797 N N . MET A 1 102 ? 6.914 -7.047 -1.943 1.00 88.06 102 MET A N 1
ATOM 798 C CA . MET A 1 102 ? 5.870 -6.475 -1.100 1.00 88.06 102 MET A CA 1
ATOM 799 C C . MET A 1 102 ? 6.000 -6.970 0.340 1.00 88.06 102 MET A C 1
ATOM 801 O O . MET A 1 102 ? 5.987 -6.164 1.268 1.00 88.06 102 MET A O 1
ATOM 805 N N . SER A 1 103 ? 6.203 -8.270 0.555 1.00 86.56 103 SER A N 1
ATOM 806 C CA . SER A 1 103 ? 6.416 -8.824 1.896 1.00 86.56 103 SER A CA 1
ATOM 807 C C . SER A 1 103 ? 7.634 -8.204 2.584 1.00 86.56 103 SER A C 1
ATOM 809 O O . SER A 1 103 ? 7.523 -7.789 3.738 1.00 86.56 103 SER A O 1
ATOM 811 N N . SER A 1 104 ? 8.749 -8.032 1.868 1.00 87.88 104 SER A N 1
ATOM 812 C CA . SER A 1 104 ? 9.964 -7.407 2.403 1.00 87.88 104 SER A CA 1
ATOM 813 C C . SER A 1 104 ? 9.761 -5.955 2.849 1.00 87.88 104 SER A C 1
ATOM 815 O O . SER A 1 104 ? 10.433 -5.513 3.779 1.00 87.88 104 SER A O 1
ATOM 817 N N . ILE A 1 105 ? 8.871 -5.197 2.203 1.00 86.81 105 ILE A N 1
ATOM 818 C CA . ILE A 1 105 ? 8.535 -3.820 2.609 1.00 86.81 105 ILE A CA 1
ATOM 819 C C . ILE A 1 105 ? 7.616 -3.813 3.840 1.00 86.81 105 ILE A C 1
ATOM 821 O O . ILE A 1 105 ? 7.613 -2.860 4.628 1.00 86.81 105 ILE A O 1
ATOM 825 N N . LEU A 1 106 ? 6.801 -4.856 3.999 1.00 84.56 106 LEU A N 1
ATOM 826 C CA . LEU A 1 106 ? 5.795 -4.947 5.053 1.00 84.56 106 LEU A CA 1
ATOM 827 C C . LEU A 1 106 ? 6.346 -5.440 6.402 1.00 84.56 106 LEU A C 1
ATOM 829 O O . LEU A 1 106 ? 5.734 -5.107 7.427 1.00 84.56 106 LEU A O 1
ATOM 833 N N . GLU A 1 107 ? 7.468 -6.168 6.417 1.00 78.50 107 GLU A N 1
ATOM 834 C CA . GLU A 1 107 ? 8.224 -6.566 7.625 1.00 78.50 107 GLU A CA 1
ATOM 835 C C . GLU A 1 107 ? 8.781 -5.359 8.409 1.00 78.50 107 GLU A C 1
ATOM 837 O O . GLU A 1 107 ? 8.654 -5.349 9.657 1.00 78.50 107 GLU A O 1
#

Organism: NCBI:txid35722

Radius of gyration: 17.91 Å; chains: 1; bounding box: 28×64×35 Å

Sequence (107 aa):
MTDPANMEHSKINHVAPDINRYLAETAIPDDVYDLPLHVQKLICEARMEVLVSKQKNSAQASDKSAIKRLKKVQEYINGVAHQDTAAIIDTLNELIHDEDEMSSILE

Foldseek 3Di:
DDDPDPPPPPPPPVPPPDLLCCLAPDDDDPCLVVFPPVSNVLSVQLSVVSNVCVVVVDDDDDLLRSVVLVVLVVVVLCVQQVPPPVSSVVSVVVLSVPPPVSVVSND

pLDDT: mean 79.63, std 15.9, range [40.06, 92.38]